Protein AF-A0A959I4J8-F1 (afdb_monomer)

Mean predicted aligned error: 3.31 Å

Foldseek 3Di:
DFPVVVLVVADPLLSVLVVLLVVLLCVLPVQWDWGWDADPNFTWTFTDDPNHTAWTWGHDPQWIKIFGQLCLLPVVLVVVLCVVWPQWDDDNGIITHRDSVPGDVVSSSVSSNVSSVDDRDDPVSVVVSVVVD

Solvent-accessible surface area (backbone atoms only — not comparable to full-atom values): 7573 Å² total; per-residue (Å²): 119,54,70,67,60,50,46,68,71,44,60,66,66,55,30,60,41,48,66,64,47,49,60,50,48,51,73,58,44,77,83,47,47,76,46,69,38,78,56,98,88,42,74,23,55,23,32,21,53,96,86,40,81,40,37,32,45,33,82,51,101,72,30,36,33,43,36,29,46,48,38,45,65,39,54,68,60,43,61,68,44,52,79,68,43,88,65,45,48,74,57,73,41,34,42,34,32,64,48,56,91,66,55,63,60,66,65,46,43,54,47,43,56,57,51,56,76,51,71,82,67,49,72,67,49,53,54,57,47,66,75,71,108

Nearest PDB structures (foldseek):
  2fki-assembly1_A  TM=5.691E-01  e=2.893E-01  Escherichia coli
  4wya-assembly2_C  TM=4.343E-01  e=6.608E+00  Mycobacterium tuberculosis H37Rv
  3lv2-assembly1_A  TM=3.712E-01  e=4.668E+00  Mycobacterium tuberculosis
  4mqr-assembly1_B  TM=4.439E-01  e=9.912E+00  Mycobacterium tuberculosis

Structure (mmCIF, N/CA/C/O backbone):
data_AF-A0A959I4J8-F1
#
_entry.id   AF-A0A959I4J8-F1
#
loop_
_atom_site.group_PDB
_atom_site.id
_atom_site.type_symbol
_atom_site.label_atom_id
_atom_site.label_alt_id
_atom_site.label_comp_id
_atom_site.label_asym_id
_atom_site.label_entity_id
_atom_site.label_seq_id
_atom_site.pdbx_PDB_ins_code
_atom_site.Cartn_x
_atom_site.Cartn_y
_atom_site.Cartn_z
_atom_site.occupancy
_atom_site.B_iso_or_equiv
_atom_site.auth_seq_id
_atom_site.auth_comp_id
_atom_site.auth_asym_id
_atom_site.auth_atom_id
_atom_site.pdbx_PDB_model_num
ATOM 1 N N . MET A 1 1 ? 6.310 16.687 8.688 1.00 81.25 1 MET A N 1
ATOM 2 C CA . MET A 1 1 ? 5.652 15.449 9.121 1.00 81.25 1 MET A CA 1
ATOM 3 C C . MET A 1 1 ? 6.397 14.271 8.523 1.00 81.25 1 MET A C 1
ATOM 5 O O . MET A 1 1 ? 6.451 14.174 7.300 1.00 81.25 1 MET A O 1
ATOM 9 N N . ASN A 1 2 ? 7.023 13.450 9.358 1.00 89.56 2 ASN A N 1
ATOM 10 C CA . ASN A 1 2 ? 7.621 12.162 8.996 1.00 89.56 2 ASN A CA 1
ATOM 11 C C . ASN A 1 2 ? 6.631 11.007 9.276 1.00 89.56 2 ASN A C 1
ATOM 13 O O . ASN A 1 2 ? 5.471 11.250 9.622 1.00 89.56 2 ASN A O 1
ATOM 17 N N . LYS A 1 3 ? 7.060 9.755 9.079 1.00 93.12 3 LYS A N 1
ATOM 18 C CA . LYS A 1 3 ? 6.221 8.566 9.297 1.00 93.12 3 LYS A CA 1
ATOM 19 C C . LYS A 1 3 ? 5.774 8.447 10.753 1.00 93.12 3 LYS A C 1
ATOM 21 O O . LYS A 1 3 ? 4.601 8.178 10.993 1.00 93.12 3 LYS A O 1
ATOM 26 N N . GLU A 1 4 ? 6.676 8.657 11.704 1.00 94.06 4 GLU A N 1
ATOM 27 C CA . GLU A 1 4 ? 6.396 8.527 13.134 1.00 94.06 4 GLU A CA 1
ATOM 28 C C . GLU A 1 4 ? 5.352 9.556 13.589 1.00 94.06 4 GLU A C 1
ATOM 30 O O . GLU A 1 4 ? 4.353 9.193 14.207 1.00 94.06 4 GLU A O 1
ATOM 35 N N . GLU A 1 5 ? 5.536 10.823 13.213 1.00 93.94 5 GLU A N 1
ATOM 36 C CA . GLU A 1 5 ? 4.600 11.916 13.492 1.00 93.94 5 GLU A CA 1
ATOM 37 C C . GLU A 1 5 ? 3.228 11.651 12.855 1.00 93.94 5 GLU A C 1
ATOM 39 O O . GLU A 1 5 ? 2.193 11.882 13.483 1.00 93.94 5 GLU A O 1
ATOM 44 N N . PHE A 1 6 ? 3.205 11.118 11.626 1.00 94.44 6 PHE A N 1
ATOM 45 C CA . PHE A 1 6 ? 1.960 10.721 10.972 1.00 94.44 6 PHE A CA 1
ATOM 46 C C . PHE A 1 6 ? 1.250 9.623 11.756 1.00 94.44 6 PHE A C 1
ATOM 48 O O . PHE A 1 6 ? 0.090 9.808 12.108 1.00 94.44 6 PHE A O 1
ATOM 55 N N . LEU A 1 7 ? 1.933 8.521 12.076 1.00 95.56 7 LEU A N 1
ATOM 56 C CA . LEU A 1 7 ? 1.358 7.391 12.809 1.00 95.56 7 LEU A CA 1
ATOM 57 C C . LEU A 1 7 ? 0.821 7.809 14.185 1.00 95.56 7 LEU A C 1
ATOM 59 O O . LEU A 1 7 ? -0.254 7.366 14.585 1.00 95.56 7 LEU A O 1
ATOM 63 N N . GLN A 1 8 ? 1.521 8.705 14.883 1.00 95.94 8 GLN A N 1
ATOM 64 C CA . GLN A 1 8 ? 1.082 9.258 16.169 1.00 95.94 8 GLN A CA 1
ATOM 65 C C . GLN A 1 8 ? -0.160 10.152 16.059 1.00 95.94 8 GLN A C 1
ATOM 67 O O . GLN A 1 8 ? -0.909 10.268 17.027 1.00 95.94 8 GLN A O 1
ATOM 72 N N . SER A 1 9 ? -0.400 10.765 14.897 1.00 94.19 9 SER A N 1
ATOM 73 C CA . SER A 1 9 ? -1.590 11.590 14.657 1.00 94.19 9 SER A CA 1
ATOM 74 C C . SER A 1 9 ? -2.867 10.777 14.395 1.00 94.19 9 SER A C 1
ATOM 76 O O . SER A 1 9 ? -3.962 11.343 14.371 1.00 94.19 9 SER A O 1
ATOM 78 N N . LEU A 1 10 ? -2.747 9.460 14.186 1.00 95.12 10 LEU A N 1
ATOM 79 C CA . LEU A 1 10 ? -3.866 8.603 13.806 1.00 95.12 10 LEU A CA 1
ATOM 80 C C . LEU A 1 10 ? -4.631 8.052 15.018 1.00 95.12 10 LEU A C 1
ATOM 82 O O . LEU A 1 10 ? -4.056 7.858 16.091 1.00 95.12 10 LEU A O 1
ATOM 86 N N . PRO A 1 11 ? -5.916 7.691 14.839 1.00 95.25 11 PRO A N 1
ATOM 87 C CA . PRO A 1 11 ? -6.608 6.815 15.776 1.00 95.25 11 PRO A CA 1
ATOM 88 C C . PRO A 1 11 ? -5.831 5.507 15.987 1.00 95.25 11 PRO A C 1
ATOM 90 O O . PRO A 1 11 ? -5.294 4.951 15.027 1.00 95.25 11 PRO A O 1
ATOM 93 N N . ALA A 1 12 ? -5.822 4.989 17.220 1.00 95.44 12 ALA A N 1
ATOM 94 C CA . ALA A 1 12 ? -5.034 3.809 17.598 1.00 95.44 12 ALA A CA 1
ATOM 95 C C . ALA A 1 12 ? -5.274 2.608 16.667 1.00 95.44 12 ALA A C 1
ATOM 97 O O . ALA A 1 12 ? -4.327 2.074 16.109 1.00 95.44 12 ALA A O 1
ATOM 98 N N . GLU A 1 13 ? -6.534 2.261 16.388 1.00 95.25 13 GLU A N 1
ATOM 99 C CA . GLU A 1 13 ? -6.860 1.126 15.510 1.00 95.25 13 GLU A CA 1
ATOM 100 C C . GLU A 1 13 ? -6.317 1.281 14.080 1.00 95.25 13 GLU A C 1
ATOM 102 O O . GLU A 1 13 ? -5.958 0.299 13.431 1.00 95.25 13 GLU A O 1
ATOM 107 N N . HIS A 1 14 ? -6.258 2.515 13.570 1.00 96.19 14 HIS A N 1
ATOM 108 C CA . HIS A 1 14 ? -5.721 2.787 12.238 1.00 96.19 14 HIS A CA 1
ATOM 109 C C . HIS A 1 14 ? -4.201 2.706 12.243 1.00 96.19 14 HIS A C 1
ATOM 111 O O . HIS A 1 14 ? -3.629 2.082 11.353 1.00 96.19 14 HIS A O 1
ATOM 117 N N . ARG A 1 15 ? -3.556 3.306 13.250 1.00 96.62 15 ARG A N 1
ATOM 118 C CA . ARG A 1 15 ? -2.109 3.210 13.443 1.00 96.62 15 ARG A CA 1
ATOM 119 C C . ARG A 1 15 ? -1.672 1.750 13.519 1.00 96.62 15 ARG A C 1
ATOM 121 O O . ARG A 1 15 ? -0.824 1.345 12.733 1.00 96.62 15 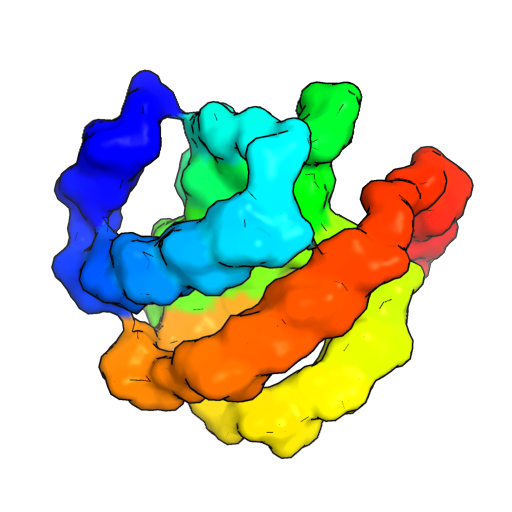ARG A O 1
ATOM 128 N N . ASP A 1 16 ? -2.305 0.972 14.393 1.00 96.81 16 ASP A N 1
ATOM 129 C CA . ASP A 1 16 ? -1.941 -0.420 14.654 1.00 96.81 16 ASP A CA 1
ATOM 130 C C . ASP A 1 16 ? -2.081 -1.284 13.385 1.00 96.81 16 ASP A C 1
ATOM 132 O O . ASP A 1 16 ? -1.260 -2.166 13.127 1.00 96.81 16 ASP A O 1
ATOM 136 N N . LEU A 1 17 ? -3.092 -1.023 12.542 1.00 97.31 17 LEU A N 1
ATOM 137 C CA . LEU A 1 17 ? -3.193 -1.691 11.245 1.00 97.31 17 LEU A CA 1
ATOM 138 C C . LEU A 1 17 ? -2.100 -1.226 10.275 1.00 97.31 17 LEU A C 1
ATOM 140 O O . LEU A 1 17 ? -1.443 -2.076 9.683 1.00 97.31 17 LEU A O 1
ATOM 144 N N . ILE A 1 18 ? -1.868 0.081 10.109 1.00 97.31 18 ILE A N 1
ATOM 145 C CA . ILE A 1 18 ? -0.824 0.580 9.193 1.00 97.31 18 ILE A CA 1
ATOM 146 C C . ILE A 1 18 ? 0.546 0.020 9.578 1.00 97.31 18 ILE A C 1
ATOM 148 O O . ILE A 1 18 ? 1.273 -0.440 8.702 1.00 97.31 18 ILE A O 1
ATOM 152 N N . GLU A 1 19 ? 0.881 -0.017 10.866 1.00 97.25 19 GLU A N 1
ATOM 153 C CA . GLU A 1 19 ? 2.137 -0.595 11.358 1.00 97.25 19 GLU A CA 1
ATOM 154 C C . GLU A 1 19 ? 2.301 -2.071 10.968 1.00 97.25 19 GLU A C 1
ATOM 156 O O . GLU A 1 19 ? 3.419 -2.507 10.699 1.00 97.25 19 GLU A O 1
ATOM 161 N N . ARG A 1 20 ? 1.201 -2.826 10.848 1.00 97.62 20 ARG A N 1
ATOM 162 C CA . ARG A 1 20 ? 1.205 -4.215 10.355 1.00 97.62 20 ARG A CA 1
ATOM 163 C C . ARG A 1 20 ? 1.277 -4.314 8.826 1.00 97.62 20 ARG A C 1
ATOM 165 O O . ARG A 1 20 ? 1.809 -5.296 8.318 1.00 97.62 20 ARG A O 1
ATOM 172 N N . LEU A 1 21 ? 0.764 -3.326 8.087 1.00 97.75 21 LEU A N 1
ATOM 173 C CA . LEU A 1 21 ? 0.762 -3.311 6.614 1.00 97.75 21 LEU A CA 1
ATOM 174 C C . LEU A 1 21 ? 2.076 -2.800 6.010 1.00 97.75 21 LEU A C 1
ATOM 176 O O . LEU A 1 21 ? 2.490 -3.272 4.955 1.00 97.75 21 LEU A O 1
ATOM 180 N N . ILE A 1 22 ? 2.741 -1.856 6.673 1.00 97.12 22 ILE A N 1
ATOM 181 C CA . ILE A 1 22 ? 4.040 -1.303 6.267 1.00 97.12 22 ILE A CA 1
ATOM 182 C C . ILE A 1 22 ? 5.083 -2.390 5.955 1.00 97.12 22 ILE A C 1
ATOM 184 O O . ILE A 1 22 ? 5.603 -2.375 4.837 1.00 97.12 22 ILE A O 1
ATOM 188 N N . PRO A 1 23 ? 5.382 -3.350 6.857 1.00 97.25 23 PRO A N 1
ATOM 189 C CA . PRO A 1 23 ? 6.405 -4.357 6.587 1.00 97.25 23 PRO A CA 1
ATOM 190 C C . PRO A 1 23 ? 6.032 -5.271 5.416 1.00 97.25 23 PRO A C 1
ATOM 192 O O . PRO A 1 23 ? 6.919 -5.781 4.742 1.00 97.25 23 PRO A O 1
ATOM 195 N N . ILE A 1 24 ? 4.738 -5.454 5.132 1.00 98.25 24 ILE A N 1
ATOM 196 C CA . ILE A 1 24 ? 4.278 -6.219 3.968 1.00 98.25 24 ILE A CA 1
ATOM 197 C C . ILE A 1 24 ? 4.614 -5.473 2.671 1.00 98.25 24 ILE A C 1
ATOM 199 O O . ILE A 1 24 ? 5.114 -6.086 1.732 1.00 98.25 24 ILE A O 1
ATOM 203 N N . VAL A 1 25 ? 4.384 -4.156 2.615 1.00 97.31 25 VAL A N 1
ATOM 204 C CA . VAL A 1 25 ? 4.790 -3.333 1.461 1.00 97.31 25 VAL A CA 1
ATOM 205 C C . VAL A 1 25 ? 6.308 -3.366 1.299 1.00 97.31 25 VAL A C 1
ATOM 207 O O . VAL A 1 25 ? 6.805 -3.717 0.234 1.00 97.31 25 VAL A O 1
ATOM 210 N N . GLU A 1 26 ? 7.046 -3.082 2.371 1.00 95.88 26 GLU A N 1
ATOM 211 C CA . GLU A 1 26 ? 8.512 -2.986 2.354 1.00 95.88 26 GLU A CA 1
ATOM 212 C C . GLU A 1 26 ? 9.200 -4.323 2.017 1.00 95.88 26 GLU A C 1
ATOM 214 O O . GLU A 1 26 ? 10.268 -4.325 1.409 1.00 95.88 26 GLU A O 1
ATOM 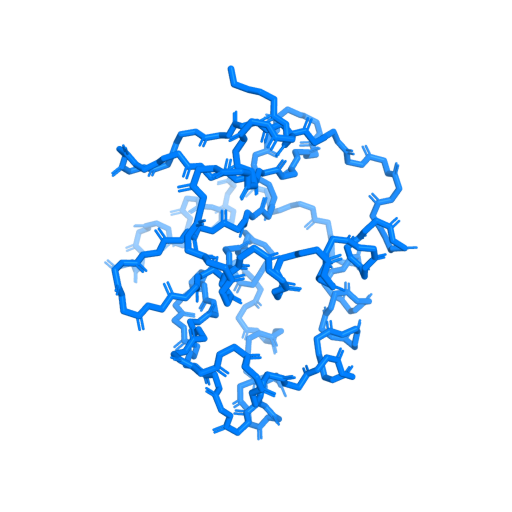219 N N . LYS A 1 27 ? 8.568 -5.464 2.326 1.00 97.00 27 LYS A N 1
ATOM 220 C CA . LYS A 1 27 ? 9.044 -6.807 1.951 1.00 97.00 27 LYS A CA 1
ATOM 221 C C . LYS A 1 27 ? 9.157 -7.008 0.437 1.00 97.00 27 LYS A C 1
ATOM 223 O O . LYS A 1 27 ? 10.050 -7.728 -0.003 1.00 97.00 27 LYS A O 1
ATOM 228 N N . TYR A 1 28 ? 8.248 -6.430 -0.349 1.00 97.00 28 TYR A N 1
ATOM 229 C CA . TYR A 1 28 ? 8.154 -6.670 -1.796 1.00 97.00 28 TYR A CA 1
ATOM 230 C C . TYR A 1 28 ? 8.551 -5.465 -2.654 1.00 97.00 28 TYR A C 1
ATOM 232 O O . TYR A 1 28 ? 8.701 -5.606 -3.865 1.00 97.00 28 TYR A O 1
ATOM 240 N N . GLU A 1 29 ? 8.693 -4.290 -2.048 1.00 93.75 29 GLU A N 1
ATOM 241 C CA . GLU A 1 29 ? 8.884 -3.008 -2.727 1.00 93.75 29 GLU A CA 1
ATOM 242 C C . GLU A 1 29 ? 10.084 -2.261 -2.120 1.00 93.75 29 GLU A C 1
ATOM 244 O O . GLU A 1 29 ? 9.952 -1.178 -1.547 1.00 93.75 29 GLU A O 1
ATOM 249 N N . THR A 1 30 ? 11.269 -2.869 -2.220 1.00 91.25 30 THR A N 1
ATOM 250 C CA . THR A 1 30 ? 12.501 -2.420 -1.542 1.00 91.25 30 THR A CA 1
ATOM 251 C C . THR A 1 30 ? 13.058 -1.096 -2.057 1.00 91.25 30 THR A C 1
ATOM 253 O O . THR A 1 30 ? 13.778 -0.413 -1.334 1.00 91.25 30 THR A O 1
ATOM 256 N N . ASP A 1 31 ? 12.714 -0.727 -3.290 1.00 91.25 31 ASP A N 1
ATOM 257 C CA . ASP A 1 31 ? 13.271 0.444 -3.975 1.00 91.25 31 ASP A CA 1
ATOM 258 C C . ASP A 1 31 ? 12.354 1.674 -3.883 1.00 91.25 31 ASP A C 1
ATOM 260 O O . ASP A 1 31 ? 12.654 2.734 -4.440 1.00 91.25 31 ASP A O 1
ATOM 264 N N . LEU A 1 32 ? 11.214 1.560 -3.192 1.00 93.44 32 LEU A N 1
ATOM 265 C CA . LEU A 1 32 ? 10.292 2.679 -3.043 1.00 93.44 32 LEU A CA 1
ATOM 266 C C . LEU A 1 32 ? 10.756 3.643 -1.956 1.00 93.44 32 LEU A C 1
ATOM 268 O O . LEU A 1 32 ? 11.063 3.263 -0.828 1.00 93.44 32 LEU A O 1
ATOM 272 N N . SER A 1 33 ? 10.693 4.933 -2.270 1.00 93.06 33 SER A N 1
ATOM 273 C CA . SER A 1 33 ? 10.876 5.979 -1.265 1.00 93.06 33 SER A CA 1
ATOM 274 C C . SER A 1 33 ? 9.584 6.191 -0.477 1.00 93.06 33 SER A C 1
ATOM 276 O O . SER A 1 33 ? 8.508 6.359 -1.053 1.00 93.06 33 SER A O 1
ATOM 278 N N . GLN A 1 34 ? 9.681 6.194 0.850 1.00 94.31 34 GLN A N 1
ATOM 279 C CA . GLN A 1 34 ? 8.554 6.447 1.744 1.00 94.31 34 GLN A CA 1
ATOM 280 C C . GLN A 1 34 ? 8.522 7.920 2.166 1.00 94.31 34 GLN A C 1
ATOM 282 O O . GLN A 1 34 ? 9.557 8.539 2.411 1.00 94.31 34 GLN A O 1
ATOM 287 N N . GLY A 1 35 ? 7.326 8.490 2.287 1.00 92.75 35 GLY A N 1
ATOM 288 C CA . GLY A 1 35 ? 7.153 9.843 2.802 1.00 92.75 35 GLY A CA 1
ATOM 289 C C . GLY A 1 35 ? 5.696 10.274 2.851 1.00 92.75 35 GLY A C 1
ATOM 290 O O . GLY A 1 35 ? 4.805 9.591 2.348 1.00 92.75 35 GLY A O 1
ATOM 291 N N . ILE A 1 36 ? 5.439 11.431 3.455 1.00 93.81 36 ILE A N 1
ATOM 292 C CA . ILE A 1 36 ? 4.086 11.981 3.487 1.00 93.81 36 ILE A CA 1
ATOM 293 C C . ILE A 1 36 ? 3.738 12.552 2.115 1.00 93.81 36 ILE A C 1
ATOM 295 O O . ILE A 1 36 ? 4.452 13.388 1.558 1.00 93.81 36 ILE A O 1
ATOM 299 N N . VAL A 1 37 ? 2.621 12.086 1.566 1.00 91.00 37 VAL A N 1
ATOM 300 C CA . VAL A 1 37 ? 2.050 12.575 0.313 1.00 91.00 37 VAL A CA 1
ATOM 301 C C . VAL A 1 37 ? 0.739 13.290 0.600 1.00 91.00 37 VAL A C 1
ATOM 303 O O . VAL A 1 37 ? 0.019 12.941 1.534 1.00 91.00 37 VAL A O 1
ATOM 306 N N . GLN A 1 38 ? 0.435 14.305 -0.205 1.00 87.75 38 GLN A N 1
ATOM 307 C CA . GLN A 1 38 ? -0.835 15.010 -0.131 1.00 87.75 38 GLN A CA 1
ATOM 308 C C . GLN A 1 38 ? -1.662 14.657 -1.359 1.00 87.75 38 GLN A C 1
ATOM 310 O O . GLN A 1 38 ? -1.289 14.982 -2.485 1.00 87.75 38 GLN A O 1
ATOM 315 N N . VAL A 1 39 ? -2.781 13.976 -1.137 1.00 79.50 39 VAL A N 1
ATOM 316 C CA . VAL A 1 39 ? -3.682 13.528 -2.200 1.00 79.50 39 VAL A CA 1
ATOM 317 C C . VAL A 1 39 ? -5.076 14.027 -1.862 1.00 79.50 39 VAL A C 1
ATOM 319 O O . VAL A 1 39 ? -5.593 13.763 -0.782 1.00 79.50 39 VAL A O 1
ATOM 322 N N . MET A 1 40 ? -5.672 14.793 -2.780 1.00 74.81 40 MET A N 1
ATOM 323 C CA . MET A 1 40 ? -7.026 15.353 -2.636 1.00 74.81 40 MET A CA 1
ATOM 324 C C . MET A 1 40 ? -7.258 16.117 -1.315 1.00 74.81 40 MET A C 1
ATOM 326 O O . MET A 1 40 ? -8.356 16.112 -0.772 1.00 74.81 40 MET A O 1
ATOM 330 N N . GLY A 1 41 ? -6.220 16.785 -0.799 1.00 80.69 41 GLY A N 1
ATOM 331 C CA . GLY A 1 41 ? -6.281 17.561 0.446 1.00 80.69 41 GLY A CA 1
ATOM 332 C C . GLY A 1 41 ? -5.986 16.763 1.721 1.00 80.69 41 GLY A C 1
ATOM 333 O O . GLY A 1 41 ? -5.704 17.385 2.742 1.00 80.69 41 GLY A O 1
ATOM 334 N N . SER A 1 42 ? -5.948 15.429 1.658 1.00 84.44 42 SER A N 1
ATOM 335 C CA . SER A 1 42 ? -5.598 14.558 2.786 1.00 84.44 42 SER A CA 1
ATOM 336 C C . SER A 1 42 ? -4.102 14.237 2.810 1.00 84.44 42 SER A C 1
ATOM 338 O O . SER A 1 42 ? -3.488 13.994 1.767 1.00 84.44 42 SER A O 1
ATOM 340 N N . GLN A 1 43 ? -3.514 14.222 4.008 1.00 91.25 43 GLN A N 1
ATOM 341 C CA . GLN A 1 43 ? -2.157 13.720 4.231 1.00 91.25 43 GLN A CA 1
ATOM 342 C C . GLN A 1 43 ? -2.187 12.201 4.389 1.00 91.25 43 GLN A C 1
ATOM 344 O O . GLN A 1 43 ? -3.032 11.656 5.097 1.00 91.25 43 GLN A O 1
ATOM 349 N N . MET A 1 44 ? -1.259 11.527 3.722 1.00 94.88 44 MET A N 1
ATOM 350 C CA . MET A 1 44 ? -1.180 10.072 3.683 1.00 94.88 44 MET A CA 1
ATOM 351 C C . MET A 1 44 ? 0.275 9.631 3.805 1.00 94.88 44 MET A C 1
ATOM 353 O O . MET A 1 44 ? 1.172 10.319 3.312 1.00 94.88 44 MET A O 1
ATOM 357 N N . LEU A 1 45 ? 0.516 8.461 4.392 1.00 96.50 45 LEU A N 1
ATOM 358 C CA . LEU A 1 45 ? 1.821 7.812 4.292 1.00 96.50 45 LEU A CA 1
ATOM 359 C C . LEU A 1 45 ? 1.918 7.147 2.921 1.00 96.50 45 LEU A C 1
ATOM 361 O O . LEU A 1 45 ? 1.209 6.178 2.664 1.00 96.50 45 LEU A O 1
ATOM 365 N N . GLY A 1 46 ? 2.752 7.688 2.039 1.00 95.62 46 GLY A N 1
ATOM 366 C CA . GLY A 1 46 ? 2.893 7.233 0.663 1.00 95.62 46 GLY A CA 1
ATOM 367 C C . GLY A 1 46 ? 4.238 6.582 0.368 1.00 95.62 46 GLY A C 1
ATOM 368 O O . GLY A 1 46 ? 5.254 6.889 0.988 1.00 95.62 46 GLY A O 1
ATOM 369 N N . TYR A 1 47 ? 4.223 5.725 -0.645 1.00 95.62 47 TYR A N 1
ATOM 370 C CA . TYR A 1 47 ? 5.381 5.130 -1.290 1.00 95.62 47 TYR A CA 1
ATOM 371 C C . TYR A 1 47 ? 5.462 5.641 -2.723 1.00 95.62 47 TYR A C 1
ATOM 373 O O . TYR A 1 47 ? 4.456 5.656 -3.448 1.00 95.62 47 TYR A O 1
ATOM 381 N N . ARG A 1 48 ? 6.658 6.063 -3.129 1.00 94.12 48 ARG A N 1
ATOM 382 C CA . ARG A 1 48 ? 6.926 6.607 -4.455 1.00 94.12 48 ARG A CA 1
ATOM 383 C C . ARG A 1 48 ? 7.947 5.770 -5.206 1.00 94.12 48 ARG A C 1
ATOM 385 O O . A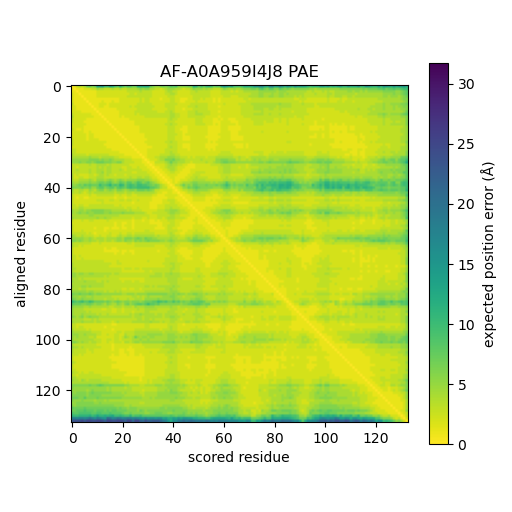RG A 1 48 ? 8.999 5.447 -4.656 1.00 94.12 48 ARG A O 1
ATOM 392 N N . GLN A 1 49 ? 7.645 5.500 -6.470 1.00 92.94 49 GLN A N 1
ATOM 393 C CA . GLN A 1 49 ? 8.568 4.917 -7.438 1.00 92.94 49 GLN A CA 1
ATOM 394 C C . GLN A 1 49 ? 8.992 6.026 -8.397 1.00 92.94 49 GLN A C 1
ATOM 396 O O . GLN A 1 49 ? 8.127 6.668 -8.984 1.00 92.94 49 GLN A O 1
ATOM 401 N N . ASP A 1 50 ? 10.293 6.295 -8.515 1.00 89.25 50 ASP A N 1
ATOM 402 C CA . ASP A 1 50 ? 10.823 7.350 -9.396 1.00 89.25 50 ASP A CA 1
ATOM 403 C C . ASP A 1 50 ? 10.173 8.734 -9.172 1.00 89.25 50 ASP A C 1
ATOM 405 O O . ASP A 1 50 ? 9.939 9.505 -10.098 1.00 89.25 50 ASP A O 1
ATOM 409 N N . GLY A 1 51 ? 9.846 9.048 -7.913 1.00 87.12 5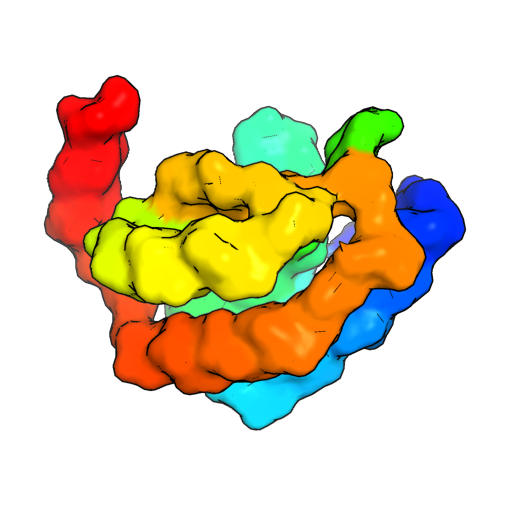1 GLY A N 1
ATOM 410 C CA . GLY A 1 51 ? 9.175 10.294 -7.522 1.00 87.12 51 GLY A CA 1
ATOM 411 C C . GLY A 1 51 ? 7.651 10.289 -7.686 1.00 87.12 51 GLY A C 1
ATOM 412 O O . GLY A 1 51 ? 6.988 11.159 -7.116 1.00 87.12 51 GLY A O 1
ATOM 413 N N . GLU A 1 52 ? 7.089 9.287 -8.359 1.00 89.94 52 GLU A N 1
ATOM 414 C CA . GLU A 1 52 ? 5.656 9.148 -8.607 1.00 89.94 52 GLU A CA 1
ATOM 415 C C . GLU A 1 52 ? 4.956 8.323 -7.530 1.00 89.94 52 GLU A C 1
ATOM 417 O O . GLU A 1 52 ? 5.444 7.294 -7.065 1.00 89.94 52 GLU A O 1
ATOM 422 N N . PHE A 1 53 ? 3.764 8.760 -7.140 1.00 91.00 53 PHE A N 1
ATOM 423 C CA . PHE A 1 53 ? 2.948 8.100 -6.126 1.00 91.00 53 PHE A CA 1
ATOM 424 C C . PHE A 1 53 ? 2.485 6.707 -6.585 1.00 91.00 53 PHE A C 1
ATOM 426 O O . PHE A 1 53 ? 1.704 6.625 -7.532 1.00 91.00 53 PHE A O 1
ATOM 433 N N . LYS A 1 54 ? 2.913 5.629 -5.906 1.00 95.12 54 LYS A N 1
ATOM 434 C CA . LYS A 1 54 ? 2.530 4.234 -6.217 1.00 95.12 54 LYS A CA 1
ATOM 435 C C . LYS A 1 54 ? 1.486 3.681 -5.245 1.00 95.12 54 LYS A C 1
ATOM 437 O O . LYS A 1 54 ? 0.451 3.185 -5.700 1.00 95.12 54 LYS A O 1
ATOM 442 N N . TYR A 1 55 ? 1.723 3.821 -3.937 1.00 96.62 55 TYR A N 1
ATOM 443 C CA . TYR A 1 55 ? 0.813 3.367 -2.877 1.00 96.62 55 TYR A CA 1
ATOM 444 C C . TYR A 1 55 ? 0.691 4.384 -1.742 1.00 96.62 55 TYR A C 1
ATOM 446 O O . TYR A 1 55 ? 1.661 5.083 -1.467 1.00 96.62 55 TYR A O 1
ATOM 454 N N . ALA A 1 56 ? -0.446 4.441 -1.039 1.00 96.31 56 ALA A N 1
ATOM 455 C CA . ALA A 1 56 ? -0.565 5.180 0.229 1.00 96.31 56 ALA A CA 1
ATOM 456 C C . ALA A 1 56 ? -1.524 4.541 1.223 1.00 96.31 56 ALA A C 1
ATOM 458 O O . ALA A 1 56 ? -2.497 3.901 0.836 1.00 96.31 56 ALA A O 1
ATOM 459 N N . PHE A 1 57 ? -1.307 4.857 2.496 1.00 96.88 57 PHE A N 1
ATOM 460 C CA . PHE A 1 57 ? -2.274 4.678 3.567 1.00 96.88 57 PHE A CA 1
ATOM 461 C C . PHE A 1 57 ? -2.887 6.021 3.968 1.00 96.88 57 PHE A C 1
ATOM 463 O O . PHE A 1 57 ? -2.178 6.949 4.367 1.00 96.88 57 PHE A O 1
ATOM 470 N N . ALA A 1 58 ? -4.212 6.102 3.899 1.00 95.06 58 ALA A N 1
ATOM 471 C CA . ALA A 1 58 ? -4.998 7.227 4.380 1.00 95.06 58 ALA A CA 1
ATOM 472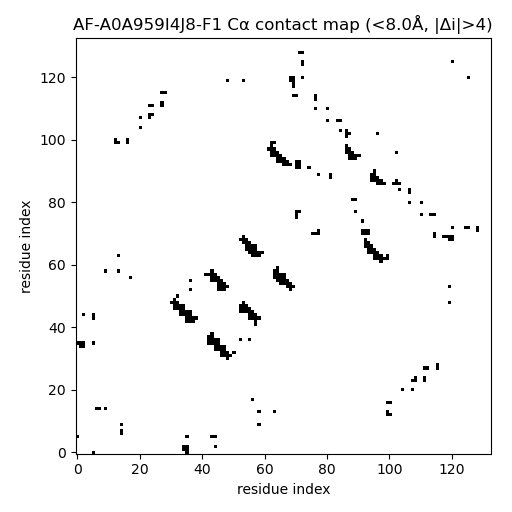 C C . ALA A 1 58 ? -5.876 6.789 5.554 1.00 95.06 58 ALA A C 1
ATOM 474 O O . ALA A 1 58 ? -6.485 5.719 5.527 1.00 95.06 58 ALA A O 1
ATOM 475 N N . SER A 1 59 ? -5.965 7.634 6.575 1.00 94.44 59 SER A N 1
ATOM 476 C CA . SER A 1 59 ? -6.863 7.435 7.709 1.00 94.44 59 SER A CA 1
ATOM 477 C C . SER A 1 59 ? -8.054 8.375 7.571 1.00 94.44 59 SER A C 1
ATOM 479 O O . SER A 1 59 ? -7.945 9.566 7.855 1.00 94.44 59 SER A O 1
ATOM 481 N N . GLU A 1 60 ? -9.198 7.837 7.165 1.00 91.44 60 GLU A N 1
ATOM 482 C CA . GLU A 1 60 ? -10.455 8.575 7.062 1.00 91.44 60 GLU A CA 1
ATOM 483 C C . GLU A 1 60 ? -11.297 8.383 8.329 1.00 91.44 60 GLU A C 1
ATOM 485 O O . GLU A 1 60 ? -11.131 7.420 9.067 1.00 91.44 60 GLU A O 1
ATOM 490 N N . LYS A 1 61 ? -12.277 9.255 8.595 1.00 87.88 61 LYS A N 1
ATOM 491 C CA . LYS A 1 61 ? -13.058 9.208 9.855 1.00 87.88 61 LYS A CA 1
ATOM 492 C C . LYS A 1 61 ? -13.743 7.866 10.165 1.00 87.88 61 LYS A C 1
ATOM 494 O O . LYS A 1 61 ? -14.073 7.618 11.316 1.00 87.88 61 LYS A O 1
ATOM 499 N N . LYS A 1 62 ? -14.056 7.059 9.144 1.00 90.69 62 LYS A N 1
ATOM 500 C CA . LYS A 1 62 ? -14.837 5.811 9.279 1.00 90.69 62 LYS A CA 1
ATOM 501 C C . LYS A 1 62 ? -14.106 4.561 8.792 1.00 90.69 62 LYS A C 1
ATOM 503 O O . LYS A 1 62 ? -14.681 3.480 8.841 1.00 90.69 62 LYS A O 1
ATOM 508 N N . HIS A 1 63 ? -12.936 4.724 8.191 1.00 93.62 63 HIS A N 1
ATOM 509 C CA . HIS A 1 63 ? -12.203 3.629 7.574 1.00 93.62 63 HIS A CA 1
ATOM 510 C C . HIS A 1 63 ? -10.762 4.043 7.313 1.00 93.62 63 HIS A C 1
ATOM 512 O O . HIS A 1 63 ? -10.450 5.223 7.168 1.00 93.62 63 HIS A O 1
ATOM 518 N N . LEU A 1 64 ? -9.901 3.051 7.177 1.00 95.38 64 LEU A N 1
ATOM 519 C CA . LEU A 1 64 ? -8.583 3.206 6.591 1.00 95.38 64 LEU A CA 1
ATOM 520 C C . LEU A 1 64 ? -8.671 2.906 5.094 1.00 95.38 64 LEU A C 1
ATOM 522 O O . LEU A 1 64 ? -9.368 1.976 4.693 1.00 95.38 64 LEU A O 1
ATOM 526 N N . SER A 1 65 ? -7.973 3.670 4.265 1.00 95.94 65 SER A N 1
ATOM 527 C CA . SER A 1 65 ? -7.904 3.442 2.821 1.00 95.94 65 SER A CA 1
ATOM 528 C C . SER A 1 65 ? -6.475 3.134 2.411 1.00 95.94 65 SER A C 1
ATOM 530 O O . SER A 1 65 ? -5.565 3.924 2.659 1.00 95.94 65 SER A O 1
ATOM 532 N N . PHE A 1 66 ? -6.282 2.005 1.739 1.00 97.12 66 PHE A N 1
ATOM 533 C CA . PHE A 1 66 ? -5.053 1.721 1.013 1.00 97.12 66 PHE A CA 1
ATOM 534 C C . PHE A 1 66 ? -5.237 2.097 -0.456 1.00 97.12 66 PHE A C 1
ATOM 536 O O . PHE A 1 66 ? -6.075 1.520 -1.144 1.00 97.12 66 PHE A O 1
ATOM 543 N N . HIS A 1 67 ? -4.471 3.067 -0.937 1.00 95.94 67 HIS A N 1
ATOM 544 C CA . HIS A 1 67 ? -4.480 3.536 -2.317 1.00 95.94 67 HIS A CA 1
ATOM 545 C C . HIS A 1 67 ? -3.416 2.802 -3.135 1.00 95.94 67 HIS A C 1
ATOM 547 O O . HIS A 1 67 ? -2.287 2.659 -2.677 1.00 95.94 67 HIS A O 1
ATOM 553 N N . SER A 1 68 ? -3.757 2.383 -4.356 1.00 96.25 68 SER A N 1
ATOM 554 C CA . SER A 1 68 ? -2.846 1.690 -5.272 1.00 96.25 68 SER A CA 1
ATOM 555 C C . SER A 1 68 ? -3.041 2.142 -6.716 1.00 96.25 68 SER A C 1
ATOM 557 O O . SER A 1 68 ? -4.083 1.896 -7.333 1.00 96.25 68 SER A O 1
ATOM 559 N N . MET A 1 69 ? -2.005 2.773 -7.276 1.00 95.19 69 MET A N 1
ATOM 560 C CA . MET A 1 69 ? -1.980 3.164 -8.689 1.00 95.19 69 MET A CA 1
ATOM 561 C C . MET A 1 69 ? -1.858 1.957 -9.616 1.00 95.19 69 MET A C 1
ATOM 563 O O . MET A 1 69 ? -2.399 1.977 -10.724 1.00 95.19 69 MET A O 1
ATOM 567 N N . VAL A 1 70 ? -1.218 0.885 -9.140 1.00 95.62 70 VAL A N 1
ATOM 568 C CA . VAL A 1 70 ? -1.182 -0.405 -9.832 1.00 95.62 70 VAL A CA 1
ATOM 569 C C . VAL A 1 70 ? -2.614 -0.918 -9.993 1.00 95.62 70 VAL A C 1
ATOM 571 O O . VAL A 1 70 ? -3.103 -1.033 -11.113 1.00 95.62 70 VAL A O 1
ATOM 574 N N . MET A 1 71 ? -3.354 -1.091 -8.898 1.00 95.62 71 MET A N 1
ATOM 575 C CA . MET A 1 71 ? -4.746 -1.555 -8.946 1.00 95.62 71 MET A CA 1
ATOM 576 C C . MET A 1 71 ? -5.654 -0.645 -9.792 1.00 95.62 71 MET A C 1
ATOM 578 O O . MET A 1 71 ? -6.559 -1.126 -10.475 1.00 95.62 71 MET A O 1
ATOM 582 N N . TYR A 1 72 ? -5.400 0.667 -9.782 1.00 94.62 72 TYR A N 1
ATOM 583 C CA . TYR A 1 72 ? -6.131 1.632 -10.602 1.00 94.62 72 TYR A CA 1
ATOM 584 C C . TYR A 1 72 ? -5.963 1.396 -12.110 1.00 94.62 72 TYR A C 1
ATOM 586 O O . TYR A 1 72 ? -6.931 1.508 -12.872 1.00 94.62 72 TYR A O 1
ATOM 594 N N . CYS A 1 73 ? -4.749 1.068 -12.557 1.00 95.06 73 CYS A N 1
ATOM 595 C CA . CYS A 1 73 ? -4.449 0.884 -13.977 1.00 95.06 73 CYS A CA 1
ATOM 596 C C . CYS A 1 73 ? -4.575 -0.565 -14.460 1.00 95.06 73 CYS A C 1
ATOM 598 O O . CYS A 1 73 ? -4.906 -0.755 -15.633 1.00 95.06 73 CYS A O 1
ATOM 600 N N . TYR A 1 74 ? -4.411 -1.538 -13.563 1.00 94.50 74 TYR A N 1
ATOM 601 C CA . TYR A 1 74 ? -4.495 -2.982 -13.796 1.00 94.50 74 TYR A CA 1
ATOM 602 C C . TYR A 1 74 ? -5.750 -3.552 -13.096 1.00 94.50 74 TYR A C 1
ATOM 604 O O . TYR A 1 74 ? -5.666 -4.099 -11.992 1.00 94.50 74 TYR A O 1
ATOM 612 N N . PRO A 1 75 ? -6.956 -3.374 -13.677 1.00 92.88 75 PRO A N 1
ATOM 613 C CA . PRO A 1 75 ? -8.226 -3.780 -13.061 1.00 92.88 75 PRO A CA 1
ATOM 614 C C . PRO A 1 75 ? -8.318 -5.286 -12.797 1.00 92.88 75 PRO A C 1
ATOM 616 O O . PRO A 1 75 ? -9.058 -5.696 -11.910 1.00 92.88 75 PRO A O 1
ATOM 619 N N . GLU A 1 76 ? -7.571 -6.101 -13.534 1.00 94.00 76 GLU A N 1
ATOM 620 C CA . GLU A 1 76 ? -7.498 -7.545 -13.359 1.00 94.00 76 GLU A CA 1
ATOM 621 C C . GLU A 1 76 ? -6.938 -7.924 -11.982 1.00 94.00 76 GLU A C 1
ATOM 623 O O . GLU A 1 76 ? -7.406 -8.885 -11.375 1.00 94.00 76 GLU A O 1
ATOM 628 N N . LEU A 1 77 ? -5.999 -7.131 -11.447 1.00 95.00 77 LEU A N 1
ATOM 629 C CA . LEU A 1 77 ? -5.486 -7.300 -10.088 1.00 95.00 77 LEU A CA 1
ATOM 630 C C . LEU A 1 77 ? -6.598 -7.024 -9.070 1.00 95.00 77 LEU A C 1
ATOM 632 O O . LEU A 1 77 ? -6.832 -7.809 -8.155 1.00 95.00 77 LEU A O 1
ATOM 636 N N . ARG A 1 78 ? -7.341 -5.930 -9.271 1.00 94.00 78 ARG A N 1
ATOM 637 C CA . ARG A 1 78 ? -8.499 -5.578 -8.440 1.00 94.00 78 ARG A CA 1
ATOM 638 C C . ARG A 1 78 ? -9.531 -6.707 -8.423 1.00 94.00 78 ARG A C 1
ATOM 640 O O . ARG A 1 78 ? -9.994 -7.094 -7.358 1.00 94.00 78 ARG A O 1
ATOM 647 N N . GLU A 1 79 ? -9.890 -7.224 -9.594 1.00 93.50 79 GLU A N 1
ATOM 648 C CA . GLU A 1 79 ? -10.934 -8.240 -9.766 1.00 93.50 79 GLU A CA 1
ATOM 649 C C . GLU A 1 79 ? -10.557 -9.581 -9.131 1.00 93.50 79 GLU A C 1
ATOM 651 O O . GLU A 1 79 ? -11.398 -10.182 -8.464 1.00 93.50 79 GLU A O 1
ATOM 656 N N . ARG A 1 80 ? -9.291 -10.010 -9.246 1.00 94.19 80 ARG A N 1
ATOM 657 C CA . ARG A 1 80 ? -8.795 -11.241 -8.602 1.00 94.19 80 ARG A CA 1
ATOM 658 C C . ARG A 1 80 ? -8.881 -11.201 -7.078 1.00 94.19 80 ARG A C 1
ATOM 660 O O . ARG A 1 80 ? -9.175 -12.218 -6.454 1.00 94.19 80 ARG A O 1
ATOM 667 N N . PHE A 1 81 ? -8.606 -10.047 -6.473 1.00 95.44 81 PHE A N 1
ATOM 668 C CA . PHE A 1 81 ? -8.555 -9.918 -5.015 1.00 95.44 81 PHE A CA 1
ATOM 669 C C . PHE A 1 81 ? -9.870 -9.458 -4.391 1.00 95.44 81 PHE A C 1
ATOM 671 O O . PHE A 1 81 ? -10.127 -9.770 -3.229 1.00 95.44 81 PHE A O 1
ATOM 678 N N . GLN A 1 82 ? -10.743 -8.789 -5.148 1.00 93.50 82 GLN A N 1
ATOM 679 C CA . GLN A 1 82 ? -12.014 -8.287 -4.630 1.00 93.50 82 GLN A CA 1
ATOM 680 C C . GLN A 1 82 ? -12.891 -9.396 -4.024 1.00 93.50 82 GLN A C 1
ATOM 682 O O . GLN A 1 82 ? -13.563 -9.147 -3.030 1.00 93.50 82 GLN A O 1
ATOM 687 N N . SER A 1 83 ? -12.888 -10.611 -4.584 1.00 90.44 83 SER A N 1
ATOM 688 C CA . SER A 1 83 ? -13.645 -11.744 -4.029 1.00 90.44 83 SER A CA 1
ATOM 689 C C . SER A 1 83 ? -12.954 -12.440 -2.854 1.00 90.44 83 SER A C 1
ATOM 691 O O . SER A 1 83 ? -13.587 -13.237 -2.167 1.00 90.44 83 SER A O 1
ATOM 693 N N . ARG A 1 84 ? -11.659 -12.179 -2.638 1.00 93.75 84 ARG A N 1
ATOM 694 C CA . ARG A 1 84 ? -10.857 -12.793 -1.570 1.00 93.75 84 ARG A CA 1
ATOM 695 C C . ARG A 1 84 ? -10.965 -12.005 -0.265 1.00 93.75 84 ARG A C 1
ATOM 697 O O . ARG A 1 84 ? -11.052 -12.596 0.803 1.00 93.75 84 ARG A O 1
ATOM 704 N N . PHE A 1 85 ? -11.037 -10.678 -0.352 1.00 93.00 85 PHE A N 1
ATOM 705 C CA . PHE A 1 85 ? -11.262 -9.827 0.813 1.00 93.00 85 PHE A CA 1
ATOM 706 C C . PHE A 1 85 ? -12.738 -9.805 1.219 1.00 93.00 85 PHE A C 1
ATOM 708 O O . PHE A 1 85 ? -13.564 -9.160 0.578 1.00 93.00 85 PHE A O 1
ATOM 715 N N . GLN A 1 86 ? -13.068 -10.451 2.336 1.00 87.56 86 GLN A N 1
ATOM 716 C CA . GLN A 1 86 ? -14.441 -10.473 2.860 1.00 87.56 86 GLN A CA 1
ATOM 717 C C . GLN A 1 86 ? -14.819 -9.191 3.617 1.00 87.56 86 GLN A C 1
ATOM 719 O O . GLN A 1 86 ? -15.987 -8.808 3.662 1.00 87.56 86 GLN A O 1
ATOM 724 N N . THR A 1 87 ? -13.837 -8.526 4.229 1.00 88.56 87 THR A N 1
ATOM 725 C CA . THR A 1 87 ? -14.057 -7.427 5.185 1.00 88.56 87 THR A CA 1
ATOM 726 C C . THR A 1 87 ? -13.661 -6.051 4.649 1.00 88.56 87 THR A C 1
ATOM 728 O O . THR A 1 87 ? -13.916 -5.040 5.309 1.00 88.56 87 THR A O 1
ATOM 731 N N . ALA A 1 88 ? -13.087 -5.988 3.444 1.00 94.19 88 ALA A N 1
ATOM 732 C CA . ALA A 1 88 ? -12.638 -4.753 2.812 1.00 94.19 88 ALA A CA 1
ATOM 733 C C . ALA A 1 88 ? -13.466 -4.414 1.567 1.00 94.19 88 ALA A C 1
ATOM 735 O O . ALA A 1 88 ? -13.877 -5.282 0.800 1.00 94.19 88 ALA A O 1
ATOM 736 N N . LYS A 1 89 ? -13.696 -3.119 1.340 1.00 95.31 89 LYS A N 1
ATOM 737 C CA . LYS A 1 89 ? -14.441 -2.620 0.182 1.00 95.31 89 LYS A CA 1
ATOM 738 C C . LYS A 1 89 ? -13.487 -2.086 -0.875 1.00 95.31 89 LYS A C 1
ATOM 740 O O . LYS A 1 89 ? -12.818 -1.080 -0.662 1.00 95.31 89 LYS A O 1
ATOM 745 N N . PHE A 1 90 ? -13.501 -2.705 -2.047 1.00 95.06 90 PHE A N 1
ATOM 746 C CA . PHE A 1 90 ? -12.711 -2.261 -3.190 1.00 95.06 90 PHE A CA 1
ATOM 747 C C . PHE A 1 90 ? -13.409 -1.118 -3.939 1.00 95.06 90 PHE A C 1
ATOM 749 O O . PHE A 1 90 ? -14.603 -1.178 -4.243 1.00 95.06 90 PHE A O 1
ATOM 756 N N . GLN A 1 91 ? -12.645 -0.083 -4.272 1.00 93.38 91 GLN A N 1
ATOM 757 C CA . GLN A 1 91 ? -12.999 0.972 -5.221 1.00 93.38 91 GLN A CA 1
ATOM 758 C C . GLN A 1 91 ? -12.042 0.932 -6.423 1.00 93.38 91 GLN A C 1
ATOM 760 O O . GLN A 1 91 ? -11.243 0.010 -6.566 1.00 93.38 91 GLN A O 1
ATOM 765 N N . LYS A 1 92 ? -12.123 1.924 -7.324 1.00 91.06 92 LYS A N 1
ATOM 766 C CA . LYS A 1 92 ? -11.283 1.973 -8.534 1.00 91.06 92 LYS A CA 1
ATOM 767 C C . LYS A 1 92 ? -9.784 1.979 -8.200 1.00 91.06 92 LYS A C 1
ATOM 769 O O . LYS A 1 92 ? -9.031 1.293 -8.873 1.00 91.06 92 LYS A O 1
ATOM 774 N N . ALA A 1 93 ? -9.371 2.745 -7.190 1.00 92.62 93 ALA A N 1
ATOM 775 C CA . ALA A 1 93 ? -7.962 2.960 -6.848 1.00 92.62 93 ALA A CA 1
ATOM 776 C C . ALA A 1 93 ? -7.633 2.703 -5.370 1.00 92.62 93 ALA A C 1
ATOM 778 O O . ALA A 1 93 ? -6.494 2.916 -4.966 1.00 92.62 93 ALA A O 1
ATOM 779 N N . CYS A 1 94 ? -8.602 2.277 -4.554 1.00 94.50 94 CYS A N 1
ATOM 780 C CA . CYS A 1 94 ? -8.364 2.035 -3.136 1.00 94.50 94 CYS A CA 1
ATOM 781 C C . CYS A 1 94 ? -9.132 0.839 -2.567 1.00 94.50 94 CYS A C 1
ATOM 783 O O . CYS A 1 94 ? -10.141 0.399 -3.123 1.00 94.50 94 CYS A O 1
ATOM 785 N N . ILE A 1 95 ? -8.611 0.321 -1.460 1.00 96.56 95 ILE A N 1
ATOM 786 C CA . ILE A 1 95 ? -9.187 -0.731 -0.628 1.00 96.56 95 ILE A CA 1
ATOM 787 C C . ILE A 1 95 ? -9.533 -0.085 0.712 1.00 96.56 95 ILE A C 1
ATOM 789 O O . ILE A 1 95 ? -8.643 0.382 1.422 1.00 96.56 95 ILE A O 1
ATOM 793 N N . ASN A 1 96 ? -10.819 -0.045 1.048 1.00 96.75 96 ASN A N 1
ATOM 794 C CA . ASN A 1 96 ? -11.310 0.609 2.255 1.00 96.75 96 ASN A CA 1
ATOM 795 C C . ASN A 1 96 ? -11.582 -0.433 3.343 1.00 96.75 96 ASN A C 1
ATOM 797 O O . ASN A 1 96 ? -12.363 -1.367 3.143 1.00 96.75 96 ASN A O 1
ATOM 801 N N . VAL A 1 97 ? -10.984 -0.232 4.510 1.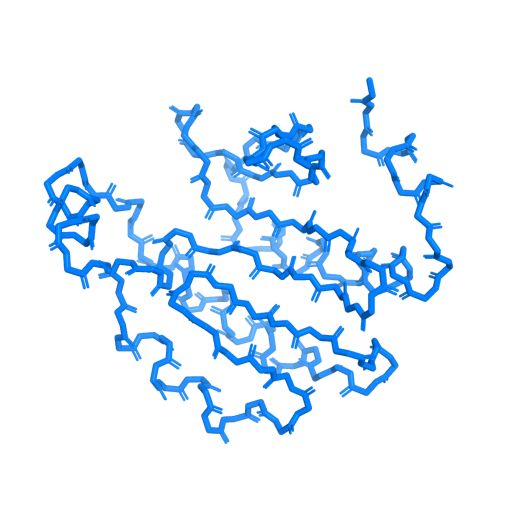00 96.56 97 VAL A N 1
ATOM 802 C CA . VAL A 1 97 ? -11.034 -1.111 5.675 1.00 96.56 97 VAL A CA 1
ATOM 803 C C . VAL A 1 97 ? -11.805 -0.407 6.784 1.00 96.56 97 VAL A C 1
ATOM 805 O O . VAL A 1 97 ? -11.297 0.509 7.424 1.00 96.56 97 VAL A O 1
ATOM 808 N N . ALA A 1 98 ? -13.057 -0.811 6.996 1.00 94.25 98 ALA A N 1
ATOM 809 C CA . ALA A 1 98 ? -13.909 -0.227 8.037 1.00 94.25 98 ALA A CA 1
ATOM 810 C C . ALA A 1 98 ? -13.669 -0.838 9.427 1.00 94.25 98 ALA A C 1
ATOM 812 O O . ALA A 1 98 ? -13.990 -0.214 10.430 1.00 94.25 98 ALA A O 1
ATOM 813 N N . ARG A 1 99 ? -13.136 -2.066 9.481 1.00 93.44 99 ARG A N 1
ATOM 814 C CA . ARG A 1 99 ? -12.869 -2.812 10.719 1.00 93.44 99 ARG A CA 1
ATOM 815 C C . ARG A 1 99 ? -11.420 -3.299 10.709 1.00 93.44 99 ARG A C 1
ATOM 817 O O . ARG A 1 99 ? -11.169 -4.405 10.231 1.00 93.44 99 ARG A O 1
ATOM 824 N N . PRO A 1 100 ? -10.462 -2.480 11.179 1.00 92.19 100 PRO A N 1
ATOM 825 C CA . PRO A 1 100 ? -9.038 -2.797 11.085 1.00 92.19 100 PRO A CA 1
ATOM 826 C C . PRO A 1 100 ? -8.639 -4.132 11.731 1.00 92.19 100 PRO A C 1
ATOM 828 O O . PRO A 1 100 ? -7.794 -4.845 11.198 1.00 92.19 100 PRO A O 1
ATOM 831 N N . ALA A 1 101 ? -9.292 -4.508 12.835 1.00 90.94 101 ALA A N 1
ATOM 832 C CA . ALA A 1 101 ? -9.039 -5.765 13.542 1.00 90.94 101 ALA A CA 1
ATOM 833 C C . ALA A 1 101 ? -9.401 -7.025 12.731 1.00 90.94 101 ALA A C 1
ATOM 835 O O . ALA A 1 101 ? -8.825 -8.084 12.960 1.00 90.94 101 ALA A O 1
ATOM 836 N N . GLU A 1 102 ? -10.328 -6.911 11.777 1.00 91.31 102 GLU A N 1
ATOM 837 C CA . GLU A 1 102 ? -10.793 -8.018 10.930 1.00 91.31 102 GLU A CA 1
ATOM 838 C C . GLU A 1 102 ? -10.146 -8.001 9.536 1.00 91.31 102 GLU A C 1
ATOM 840 O O . GLU A 1 102 ? -10.610 -8.681 8.615 1.00 91.31 102 GLU A O 1
ATOM 845 N N . PHE A 1 103 ? -9.123 -7.169 9.332 1.00 95.38 103 PHE A N 1
ATOM 846 C CA . PHE A 1 103 ? -8.459 -7.084 8.043 1.00 95.38 103 PHE A CA 1
ATOM 847 C C . PHE A 1 103 ? -7.576 -8.312 7.804 1.00 95.38 103 PHE A C 1
ATOM 849 O O . PHE A 1 103 ? -6.716 -8.652 8.619 1.00 95.38 103 PHE A O 1
ATOM 856 N N . ASP A 1 104 ? -7.791 -8.962 6.664 1.00 95.81 104 ASP A N 1
ATOM 857 C CA . ASP A 1 104 ? -7.046 -10.145 6.251 1.00 95.81 104 ASP A CA 1
ATOM 858 C C . ASP A 1 104 ? -5.647 -9.754 5.748 1.00 95.81 104 ASP A C 1
ATOM 860 O O . ASP A 1 104 ? -5.462 -9.325 4.605 1.00 95.81 104 ASP A O 1
ATOM 864 N N . LEU A 1 105 ? -4.658 -9.886 6.635 1.00 96.75 105 LEU A N 1
ATOM 865 C CA . LEU A 1 105 ? -3.261 -9.601 6.316 1.00 96.75 105 LEU A CA 1
ATOM 866 C C . LEU A 1 105 ? -2.645 -10.598 5.338 1.00 96.75 105 LEU A C 1
ATOM 868 O O . LEU A 1 105 ? -1.738 -10.214 4.606 1.00 96.75 105 LEU A O 1
ATOM 872 N N . GLU A 1 106 ? -3.101 -11.849 5.324 1.00 96.88 106 GLU A N 1
ATOM 873 C CA . GLU A 1 106 ? -2.551 -12.875 4.437 1.00 96.88 106 GLU A CA 1
ATOM 874 C C . GLU A 1 106 ? -2.946 -12.570 2.992 1.00 96.88 106 GLU A C 1
ATOM 876 O O . GLU A 1 106 ? -2.092 -12.494 2.105 1.00 96.88 106 GLU A O 1
ATOM 881 N N . THR A 1 107 ? -4.225 -12.258 2.766 1.00 96.62 107 THR A N 1
ATOM 882 C CA . THR A 1 107 ? -4.686 -11.819 1.444 1.00 96.62 107 THR A CA 1
ATOM 883 C C . THR A 1 107 ? -4.040 -10.488 1.032 1.00 96.62 107 THR A C 1
ATOM 885 O O . THR A 1 107 ? -3.799 -10.270 -0.157 1.00 96.62 107 THR A O 1
ATOM 888 N N . PHE A 1 108 ? -3.708 -9.600 1.978 1.00 97.81 108 PHE A N 1
ATOM 889 C CA . PHE A 1 108 ? -2.955 -8.378 1.675 1.00 97.81 108 PHE A CA 1
ATOM 890 C C . PHE A 1 108 ? -1.488 -8.636 1.308 1.00 97.81 108 PHE A C 1
ATOM 892 O O . PHE A 1 108 ? -1.001 -8.009 0.369 1.00 97.81 108 PHE A O 1
ATOM 899 N N . ASP A 1 109 ? -0.800 -9.567 1.974 1.00 98.19 109 ASP A N 1
ATOM 900 C CA . ASP A 1 109 ? 0.553 -9.996 1.584 1.00 98.19 109 ASP A CA 1
ATOM 901 C C . ASP A 1 109 ? 0.565 -10.547 0.159 1.00 98.19 109 ASP A C 1
ATOM 903 O O . ASP A 1 109 ? 1.363 -10.099 -0.668 1.00 98.19 109 ASP A O 1
ATOM 907 N N . ASP A 1 110 ? -0.398 -11.408 -0.172 1.00 98.00 110 ASP A N 1
ATOM 908 C CA . ASP A 1 110 ? -0.580 -11.900 -1.535 1.00 98.00 110 ASP A CA 1
ATOM 909 C C . ASP A 1 110 ? -0.860 -10.777 -2.537 1.00 98.00 110 ASP A C 1
ATOM 911 O O . ASP A 1 110 ? -0.295 -10.773 -3.634 1.00 98.00 110 ASP A O 1
ATOM 915 N N . PHE A 1 111 ? -1.715 -9.820 -2.167 1.00 97.81 111 PHE A N 1
ATOM 916 C CA . PHE A 1 111 ? -2.045 -8.682 -3.018 1.00 97.81 111 PH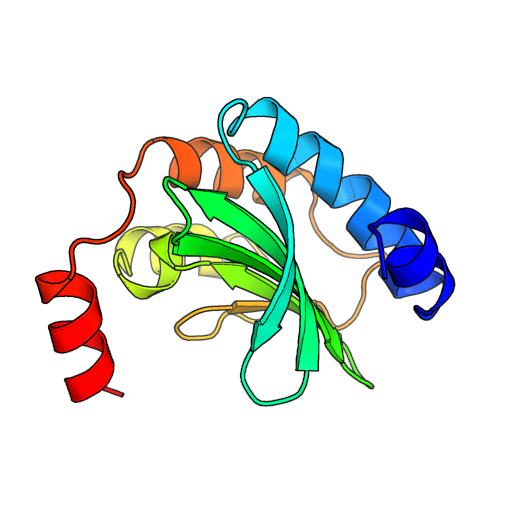E A CA 1
ATOM 917 C C . PHE A 1 111 ? -0.805 -7.841 -3.323 1.00 97.81 111 PHE A C 1
ATOM 919 O O . PHE A 1 111 ? -0.569 -7.511 -4.484 1.00 97.81 111 PHE A O 1
ATOM 926 N N . ILE A 1 112 ? -0.004 -7.497 -2.311 1.00 98.00 112 ILE A N 1
ATOM 927 C CA . ILE A 1 112 ? 1.198 -6.679 -2.498 1.00 98.00 112 ILE A CA 1
ATOM 928 C C . ILE A 1 112 ? 2.25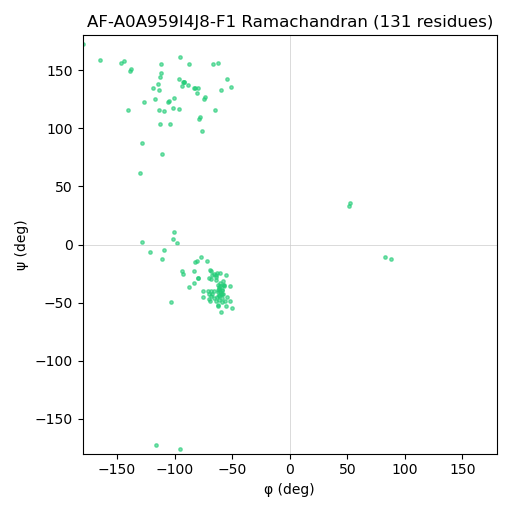7 -7.442 -3.290 1.00 98.00 112 ILE A C 1
ATOM 930 O O . ILE A 1 112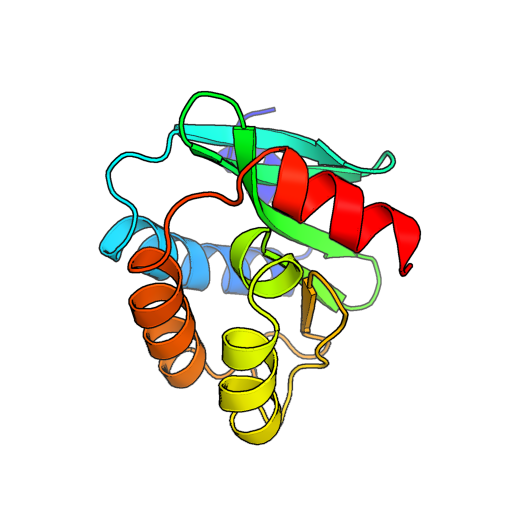 ? 2.831 -6.864 -4.211 1.00 98.00 112 ILE A O 1
ATOM 934 N N . ARG A 1 113 ? 2.472 -8.730 -2.994 1.00 97.69 113 ARG A N 1
ATOM 935 C CA . ARG A 1 113 ? 3.388 -9.595 -3.750 1.00 97.69 113 ARG A CA 1
ATOM 936 C C . ARG A 1 113 ? 3.067 -9.603 -5.239 1.00 97.69 113 ARG A C 1
ATOM 938 O O . ARG A 1 113 ? 3.963 -9.543 -6.073 1.00 97.69 113 ARG A O 1
ATOM 945 N N . GLU A 1 114 ? 1.788 -9.722 -5.579 1.00 97.38 114 GLU A N 1
ATOM 946 C CA . GLU A 1 114 ? 1.370 -9.733 -6.976 1.00 97.38 114 GLU A CA 1
ATOM 947 C C . GLU A 1 114 ? 1.412 -8.326 -7.583 1.00 97.38 114 GLU A C 1
ATOM 949 O O . GLU A 1 114 ? 1.865 -8.161 -8.712 1.00 97.38 114 GLU A O 1
ATOM 954 N N . SER A 1 115 ? 0.995 -7.307 -6.827 1.00 96.81 115 SER A N 1
ATOM 955 C CA . SER A 1 115 ? 1.038 -5.897 -7.230 1.00 96.81 115 SER A CA 1
ATOM 956 C C . SER A 1 115 ? 2.459 -5.431 -7.554 1.00 96.81 115 SER A C 1
ATOM 958 O O . SER A 1 115 ? 2.639 -4.692 -8.522 1.00 96.81 115 SER A O 1
ATOM 960 N N . SER A 1 116 ? 3.469 -5.867 -6.796 1.00 96.12 116 SER A N 1
ATOM 961 C CA . SER A 1 116 ? 4.862 -5.451 -6.999 1.00 96.12 116 SER A CA 1
ATOM 962 C C . SER A 1 116 ? 5.484 -5.995 -8.284 1.00 96.12 116 SER A C 1
ATOM 964 O O . SER A 1 116 ? 6.408 -5.388 -8.821 1.00 96.12 116 SER A O 1
ATOM 966 N N . ALA A 1 117 ? 4.937 -7.082 -8.837 1.00 95.00 117 ALA A N 1
ATOM 967 C CA . ALA A 1 117 ? 5.351 -7.613 -10.132 1.00 95.00 117 ALA A CA 1
ATOM 968 C C . ALA A 1 117 ? 4.898 -6.739 -11.319 1.00 95.00 117 ALA A C 1
ATOM 970 O O . ALA A 1 117 ? 5.387 -6.918 -12.437 1.00 95.00 117 ALA A O 1
ATOM 971 N N . TYR A 1 118 ? 3.971 -5.796 -11.105 1.00 93.25 118 TYR A N 1
ATOM 972 C CA . TYR A 1 118 ? 3.543 -4.857 -12.139 1.00 93.25 118 TYR A CA 1
ATOM 973 C C . TYR A 1 118 ? 4.438 -3.613 -12.144 1.00 93.25 118 TYR A C 1
ATOM 975 O O . TYR A 1 118 ? 4.713 -3.033 -11.088 1.00 93.25 118 TYR A O 1
ATOM 983 N N . PRO A 1 119 ? 4.833 -3.118 -13.332 1.00 88.44 119 PRO A N 1
ATOM 984 C CA . PRO A 1 119 ? 5.519 -1.842 -13.419 1.00 88.44 119 PRO A CA 1
ATOM 985 C C . PRO A 1 119 ? 4.571 -0.711 -13.018 1.00 88.44 119 PRO A C 1
ATOM 987 O O . PRO A 1 119 ? 3.344 -0.808 -13.179 1.00 88.44 119 PRO A O 1
ATOM 990 N N . TYR A 1 120 ? 5.151 0.401 -12.562 1.00 92.06 120 TYR A N 1
ATOM 991 C CA . TYR A 1 120 ? 4.394 1.631 -12.371 1.00 92.06 120 TYR A CA 1
ATOM 992 C C . TYR A 1 120 ? 3.596 1.970 -13.647 1.00 92.06 120 TYR A C 1
ATOM 994 O O . TYR A 1 120 ? 4.136 1.845 -14.752 1.00 92.06 120 TYR A O 1
ATOM 1002 N N . PRO A 1 121 ? 2.313 2.366 -13.544 1.00 92.62 121 PRO A N 1
ATOM 1003 C CA . PRO A 1 121 ? 1.516 2.659 -14.726 1.00 92.62 121 PRO A CA 1
ATOM 1004 C C . PRO A 1 121 ? 2.111 3.779 -15.582 1.00 92.62 121 PRO A C 1
ATOM 1006 O O . PRO A 1 121 ? 2.435 4.858 -15.094 1.00 92.62 121 PRO A O 1
ATOM 1009 N N . SER A 1 122 ? 2.179 3.562 -16.894 1.00 91.94 122 SER A N 1
ATOM 1010 C CA . SER A 1 122 ? 2.631 4.588 -17.835 1.00 91.94 122 SER A CA 1
ATOM 1011 C C . SER A 1 122 ? 1.705 5.818 -17.839 1.00 91.94 122 SER A C 1
ATOM 1013 O O . SER A 1 122 ? 0.495 5.690 -17.596 1.00 91.94 122 SER A O 1
ATOM 1015 N N . PRO A 1 123 ? 2.206 7.002 -18.244 1.00 90.88 123 PRO A N 1
ATOM 1016 C CA . PRO A 1 123 ? 1.379 8.201 -18.397 1.00 90.88 123 PRO A CA 1
ATOM 1017 C C . PRO A 1 123 ? 0.130 7.978 -19.264 1.00 90.88 123 PRO A C 1
ATOM 1019 O O . PRO A 1 123 ? -0.947 8.495 -18.967 1.00 90.88 123 PRO A O 1
ATOM 1022 N N . LEU A 1 124 ? 0.235 7.150 -20.309 1.00 91.38 124 LEU A N 1
ATOM 1023 C CA . LEU A 1 124 ? -0.896 6.815 -21.174 1.00 91.38 124 LEU A CA 1
ATOM 1024 C C . LEU A 1 124 ? -1.958 5.968 -20.451 1.00 91.38 124 LEU A C 1
ATOM 1026 O O . LEU A 1 124 ? -3.153 6.195 -20.653 1.00 91.38 124 LEU A O 1
ATOM 1030 N N . GLN A 1 125 ? -1.557 5.004 -19.613 1.00 92.31 125 GLN A N 1
ATOM 1031 C CA . GLN A 1 125 ? -2.494 4.219 -18.797 1.00 92.31 125 GLN A CA 1
ATOM 1032 C C . GLN A 1 125 ? -3.240 5.119 -17.804 1.00 92.31 125 GLN A C 1
ATOM 1034 O O . GLN A 1 125 ? -4.471 5.056 -17.733 1.00 92.31 125 GLN A O 1
ATOM 1039 N N . LEU A 1 126 ? -2.514 6.013 -17.125 1.00 90.88 126 LEU A N 1
ATOM 1040 C CA . LEU A 1 126 ? -3.077 6.986 -16.186 1.00 90.88 126 LEU A CA 1
ATOM 1041 C C . LEU A 1 126 ? -4.100 7.906 -16.869 1.00 90.88 126 LEU A C 1
ATOM 1043 O O . LEU A 1 126 ? -5.237 8.023 -16.406 1.00 90.88 126 LEU A O 1
ATOM 1047 N N . GLN A 1 127 ? -3.746 8.486 -18.021 1.00 90.06 127 GLN A N 1
ATOM 1048 C CA . GLN A 1 127 ? -4.648 9.342 -18.802 1.00 90.06 127 GLN A CA 1
ATOM 1049 C C . GLN A 1 127 ? -5.898 8.596 -19.284 1.00 90.06 127 GLN A C 1
ATOM 1051 O O . GLN A 1 127 ? -7.009 9.126 -19.215 1.00 90.06 127 GLN A O 1
ATOM 1056 N N . ARG A 1 128 ? -5.746 7.359 -19.775 1.00 90.12 128 ARG A N 1
ATOM 1057 C CA . ARG A 1 128 ? -6.882 6.537 -20.225 1.00 90.12 128 ARG A CA 1
ATOM 1058 C C . ARG A 1 128 ? -7.841 6.229 -19.083 1.00 90.12 128 ARG A C 1
ATOM 1060 O O . ARG A 1 128 ? -9.052 6.233 -19.297 1.00 90.12 128 ARG A O 1
ATOM 1067 N N . ARG A 1 129 ? -7.317 5.968 -17.885 1.00 88.00 129 ARG A N 1
ATOM 1068 C CA . ARG A 1 129 ? -8.136 5.707 -16.701 1.00 88.00 129 ARG A CA 1
ATOM 1069 C C . ARG A 1 129 ? -8.856 6.957 -16.206 1.00 88.00 129 ARG A C 1
ATOM 1071 O O . ARG A 1 129 ? -10.057 6.871 -15.966 1.00 88.00 129 ARG A O 1
ATOM 1078 N N . ALA A 1 130 ? -8.181 8.105 -16.178 1.00 85.94 130 ALA A N 1
ATOM 1079 C CA . ALA A 1 130 ? -8.776 9.384 -15.781 1.00 85.94 130 ALA A CA 1
ATOM 1080 C C . ALA A 1 130 ? -9.904 9.860 -16.718 1.00 85.94 130 ALA A C 1
ATOM 1082 O O . ALA A 1 130 ? -10.780 10.601 -16.302 1.00 85.94 130 ALA A O 1
ATOM 1083 N N . LYS A 1 131 ? -9.925 9.429 -17.986 1.00 85.25 131 LYS A N 1
ATOM 1084 C CA . LYS A 1 131 ? -11.027 9.741 -18.921 1.00 85.25 131 LYS A CA 1
ATOM 1085 C C . LYS A 1 131 ? -12.241 8.817 -18.785 1.00 85.25 131 LYS A C 1
ATOM 1087 O O . LYS A 1 131 ? -13.289 9.105 -19.348 1.00 85.25 131 LYS A O 1
ATOM 1092 N N . ARG A 1 132 ? -12.090 7.683 -18.096 1.00 72.94 132 ARG A N 1
ATOM 1093 C CA . ARG A 1 132 ? -13.145 6.677 -17.875 1.00 72.94 132 ARG A CA 1
ATOM 1094 C C . ARG A 1 132 ? -13.763 6.782 -16.474 1.00 72.94 132 ARG A C 1
ATOM 1096 O O . ARG A 1 132 ? -14.513 5.887 -16.076 1.00 72.94 132 ARG A O 1
ATOM 1103 N N . SER A 1 133 ? -13.365 7.785 -15.686 1.00 59.84 133 SER A N 1
ATOM 1104 C CA . SER A 1 133 ? -13.797 7.953 -14.297 1.00 59.84 133 SER A CA 1
ATOM 1105 C C . SER A 1 133 ? -15.178 8.557 -14.174 1.00 59.84 133 SER A C 1
ATOM 1107 O O . SER A 1 133 ? -15.423 9.575 -14.850 1.00 59.84 133 SER A O 1
#

Radius of gyration: 13.94 Å; Cα contacts (8 Å, |Δi|>4): 187; chains: 1; bounding box: 28×30×39 Å

Secondary structure (DSSP, 8-state):
--HHHHHHTS-HHHHHHHHHHHHHHHHH-TTPEEEEEEETTEEEEEEEETTEEEEEEEEETTEEEEEEHHHHH-HHHHHHHHTT-SSEEE-SSEEEES-GGG--HHHHHHHHHHHHTSPPPPHHHHHHHHTT-

pLDDT: mean 93.11, std 5.17, range [59.84, 98.25]

Sequence (133 aa):
MNKEEFLQSLPAEHRDLIERLIPIVEKYETDLSQGIVQVMGSQMLGYRQDGEFKYAFASEKKHLSFHSMVMYCYPELRERFQSRFQTAKFQKACINVARPAEFDLETFDDFIRESSAYPYPSPLQLQRRAKRS